Protein AF-N6WQE7-F1 (afdb_monomer)

Structure (mmCIF, N/CA/C/O backbone):
data_AF-N6WQE7-F1
#
_entry.id   AF-N6WQE7-F1
#
loop_
_atom_site.group_PDB
_atom_site.id
_atom_site.type_symbol
_atom_site.label_atom_id
_atom_site.label_alt_id
_atom_site.label_comp_id
_atom_site.label_asym_id
_atom_site.label_entity_id
_atom_site.label_seq_id
_atom_site.pdbx_PDB_ins_code
_atom_site.Cartn_x
_atom_site.Cartn_y
_atom_site.Cartn_z
_atom_site.occupancy
_atom_site.B_iso_or_equiv
_atom_site.auth_seq_id
_atom_site.auth_comp_id
_atom_site.auth_asym_id
_atom_site.auth_atom_id
_atom_site.pdbx_PDB_model_num
ATOM 1 N N . MET A 1 1 ? 43.109 15.462 -19.680 1.00 42.03 1 MET A N 1
ATOM 2 C CA . MET A 1 1 ? 41.880 15.585 -18.876 1.00 42.03 1 MET A CA 1
ATOM 3 C C . MET A 1 1 ? 41.042 14.353 -19.167 1.00 42.03 1 MET A C 1
ATOM 5 O O . MET A 1 1 ? 40.520 14.266 -20.269 1.00 42.03 1 MET A O 1
ATOM 9 N N . THR A 1 2 ? 41.002 13.376 -18.262 1.00 48.62 2 THR A N 1
ATOM 10 C CA . THR A 1 2 ? 40.205 12.151 -18.439 1.00 48.62 2 THR A CA 1
ATOM 11 C C . THR A 1 2 ? 39.175 12.124 -17.325 1.00 48.62 2 THR A C 1
ATOM 13 O O . THR A 1 2 ? 39.411 11.576 -16.257 1.00 48.62 2 THR A O 1
ATOM 16 N N . ASP A 1 3 ? 38.076 12.823 -17.567 1.00 64.06 3 ASP A N 1
ATOM 17 C CA . ASP A 1 3 ? 36.851 12.709 -16.791 1.00 64.06 3 ASP A CA 1
ATOM 18 C C . ASP A 1 3 ? 35.883 11.963 -17.701 1.00 64.06 3 ASP A C 1
ATOM 20 O O . ASP A 1 3 ? 35.444 12.517 -18.710 1.00 64.06 3 ASP A O 1
ATOM 24 N N . ASN A 1 4 ? 35.695 10.664 -17.470 1.00 61.25 4 ASN A N 1
ATOM 25 C CA . ASN A 1 4 ? 34.514 9.974 -17.967 1.00 61.25 4 ASN A CA 1
ATOM 26 C C . ASN A 1 4 ? 34.295 8.637 -17.256 1.00 61.25 4 ASN A C 1
ATOM 28 O O . ASN A 1 4 ? 35.149 7.750 -17.285 1.00 61.25 4 ASN A O 1
ATOM 32 N N . ALA A 1 5 ? 33.073 8.528 -16.741 1.00 57.78 5 ALA A N 1
ATOM 33 C CA . ALA A 1 5 ? 32.297 7.312 -16.559 1.00 57.78 5 ALA A CA 1
ATOM 34 C C . ALA A 1 5 ? 32.583 6.451 -15.318 1.00 57.78 5 ALA A C 1
ATOM 36 O O . ALA A 1 5 ? 32.884 5.264 -15.412 1.00 57.78 5 ALA A O 1
ATOM 37 N N . ASP A 1 6 ? 32.285 7.025 -14.149 1.00 57.34 6 ASP A N 1
ATOM 38 C CA . ASP A 1 6 ? 31.502 6.308 -13.133 1.00 57.34 6 ASP A CA 1
ATOM 39 C C . ASP A 1 6 ? 30.070 6.114 -13.675 1.00 57.34 6 ASP A C 1
ATOM 41 O O . ASP A 1 6 ? 29.162 6.889 -13.391 1.00 57.34 6 ASP A O 1
ATOM 45 N N . GLN A 1 7 ? 29.871 5.158 -14.584 1.00 62.22 7 GLN A N 1
ATOM 46 C CA . GLN A 1 7 ? 28.526 4.762 -15.006 1.00 62.22 7 GLN A CA 1
ATOM 47 C C . GLN A 1 7 ? 28.385 3.256 -14.827 1.00 62.22 7 GLN A C 1
ATOM 49 O O . GLN A 1 7 ? 28.855 2.469 -15.650 1.00 62.22 7 GLN A O 1
ATOM 54 N N . ARG A 1 8 ? 27.734 2.850 -13.728 1.00 60.34 8 ARG A N 1
ATOM 55 C CA . ARG A 1 8 ? 27.212 1.488 -13.592 1.00 60.34 8 ARG A CA 1
ATOM 56 C C . ARG A 1 8 ? 26.187 1.280 -14.718 1.00 60.34 8 ARG A C 1
ATOM 58 O O . ARG A 1 8 ? 25.312 2.137 -14.863 1.00 60.34 8 ARG A O 1
ATOM 65 N N . PRO A 1 9 ? 26.295 0.213 -15.534 1.00 61.38 9 PRO A N 1
ATOM 66 C CA . PRO A 1 9 ? 25.263 -0.092 -16.519 1.00 61.38 9 PRO A CA 1
ATOM 67 C C . PRO A 1 9 ? 23.899 -0.175 -15.820 1.00 61.38 9 PRO A C 1
ATOM 69 O O . PRO A 1 9 ? 23.856 -0.583 -14.655 1.00 61.38 9 PRO A O 1
ATOM 72 N N . PRO A 1 10 ? 22.803 0.242 -16.481 1.00 64.00 10 PRO A N 1
ATOM 73 C CA . PRO A 1 10 ? 21.475 0.087 -15.911 1.00 64.00 10 PRO A CA 1
ATOM 74 C C . PRO A 1 10 ? 21.275 -1.387 -15.551 1.00 64.00 10 PRO A C 1
ATOM 76 O O . PRO A 1 10 ? 21.600 -2.274 -16.341 1.00 64.00 10 PRO A O 1
ATOM 79 N N . ASP A 1 11 ? 20.823 -1.629 -14.323 1.00 63.09 11 ASP A N 1
ATOM 80 C CA . ASP A 1 11 ? 20.505 -2.954 -13.794 1.00 63.09 11 ASP A CA 1
ATOM 81 C C . ASP A 1 11 ? 19.293 -3.494 -14.584 1.00 63.09 11 ASP A C 1
ATOM 83 O O . ASP A 1 11 ? 18.141 -3.344 -14.186 1.00 63.09 11 ASP A O 1
ATOM 87 N N . ASP A 1 12 ? 19.552 -4.063 -15.767 1.00 66.50 12 ASP A N 1
ATOM 88 C CA . ASP A 1 12 ? 18.567 -4.587 -16.733 1.00 66.50 12 ASP A CA 1
ATOM 89 C C . ASP A 1 12 ? 18.043 -5.967 -16.298 1.00 66.50 12 ASP A C 1
ATOM 91 O O . ASP A 1 12 ? 17.901 -6.924 -17.063 1.00 66.50 12 ASP A O 1
ATOM 95 N N . HIS A 1 13 ? 17.840 -6.119 -14.996 1.00 72.94 13 HIS A N 1
ATOM 96 C CA . HIS A 1 13 ? 17.305 -7.335 -14.436 1.00 72.94 13 HIS A CA 1
ATOM 97 C C . HIS A 1 13 ? 15.785 -7.269 -14.476 1.00 72.94 13 HIS A C 1
ATOM 99 O O . HIS A 1 13 ? 15.163 -6.362 -13.924 1.00 72.94 13 HIS A O 1
ATOM 105 N N . TRP A 1 14 ? 15.173 -8.265 -15.116 1.00 66.81 14 T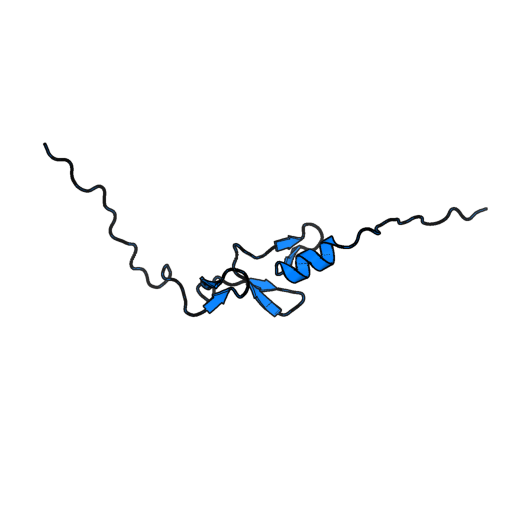RP A N 1
ATOM 106 C CA . TRP A 1 14 ? 13.720 -8.339 -15.278 1.00 66.81 14 TRP A CA 1
ATOM 107 C C . TRP A 1 14 ? 12.962 -8.325 -13.941 1.00 66.81 14 TRP A C 1
ATOM 109 O O . TRP A 1 14 ? 11.819 -7.891 -13.918 1.00 66.81 14 TRP A O 1
ATOM 119 N N . TRP A 1 15 ? 13.602 -8.736 -12.838 1.00 70.12 15 TRP A N 1
ATOM 120 C CA . TRP A 1 15 ? 13.044 -8.695 -11.478 1.00 70.12 15 TRP A CA 1
ATOM 121 C C . TRP A 1 15 ? 13.118 -7.311 -10.803 1.00 70.12 15 TRP A C 1
ATOM 123 O O . TRP A 1 15 ? 12.544 -7.117 -9.735 1.00 70.12 15 TRP A O 1
ATOM 133 N N . LEU A 1 16 ? 13.861 -6.361 -11.382 1.00 65.50 16 LEU A N 1
ATOM 134 C CA . LEU A 1 16 ? 13.923 -4.954 -10.958 1.00 65.50 16 LEU A CA 1
ATOM 135 C C . LEU A 1 16 ? 13.085 -4.040 -11.862 1.00 65.50 16 LEU A C 1
ATOM 137 O O . LEU A 1 16 ? 12.948 -2.850 -11.580 1.00 65.50 16 LEU A O 1
ATOM 141 N N . SER A 1 17 ? 12.546 -4.577 -12.959 1.00 68.12 17 SER A N 1
ATOM 142 C CA . SER A 1 17 ? 11.644 -3.839 -13.841 1.00 68.12 17 SER A CA 1
ATOM 143 C C . SER A 1 17 ? 10.279 -3.662 -13.163 1.00 68.12 17 SER A C 1
ATOM 145 O O . SER A 1 17 ? 9.881 -4.498 -12.370 1.00 68.12 17 SER A O 1
ATOM 147 N N . PRO A 1 18 ? 9.517 -2.592 -13.418 1.00 66.75 18 PRO A N 1
ATOM 148 C CA . PRO A 1 18 ? 8.143 -2.530 -12.936 1.00 66.75 18 PRO A CA 1
ATOM 149 C C . PRO A 1 18 ? 7.297 -3.633 -13.593 1.00 66.75 18 PRO A C 1
ATOM 151 O O . PRO A 1 18 ? 7.376 -3.845 -14.805 1.00 66.75 18 PRO A O 1
ATOM 154 N N . GLY A 1 19 ? 6.488 -4.329 -12.792 1.00 71.75 19 GLY A N 1
ATOM 155 C CA . GLY A 1 19 ? 5.521 -5.311 -13.280 1.00 71.75 19 GLY A CA 1
ATOM 156 C C . GLY A 1 19 ? 4.332 -4.694 -14.017 1.00 71.75 19 GLY A C 1
ATOM 15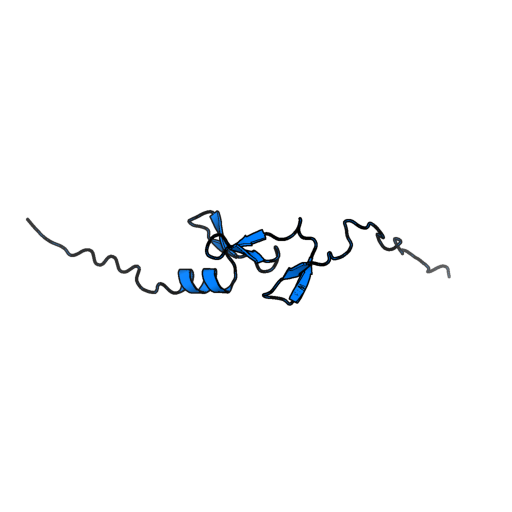7 O O . GLY A 1 19 ? 4.242 -3.480 -14.206 1.00 71.75 19 GLY A O 1
ATOM 158 N N . GLY A 1 20 ? 3.416 -5.559 -14.458 1.00 78.25 20 GLY A N 1
ATOM 159 C CA . GLY A 1 20 ? 2.197 -5.156 -15.168 1.00 78.25 20 GLY A CA 1
ATOM 160 C C . GLY A 1 20 ? 1.060 -4.734 -14.237 1.00 78.25 20 GLY A C 1
ATOM 161 O O . GLY A 1 20 ? 0.018 -4.281 -14.710 1.00 78.25 20 GLY A O 1
ATOM 162 N N . GLU A 1 21 ? 1.232 -4.906 -12.929 1.00 83.44 21 GLU A N 1
ATOM 163 C CA . GLU A 1 21 ? 0.253 -4.534 -11.926 1.00 83.44 21 GLU A CA 1
ATOM 164 C C . GLU A 1 21 ? 0.369 -3.057 -11.540 1.00 83.44 21 GLU A C 1
ATOM 166 O O . GLU A 1 21 ? 1.444 -2.455 -11.550 1.00 83.44 21 GLU A O 1
ATOM 171 N N . TYR A 1 22 ? -0.764 -2.464 -11.166 1.00 88.88 22 TYR A N 1
ATOM 172 C CA . TYR A 1 22 ? -0.851 -1.054 -10.799 1.00 88.88 22 TYR A CA 1
ATOM 173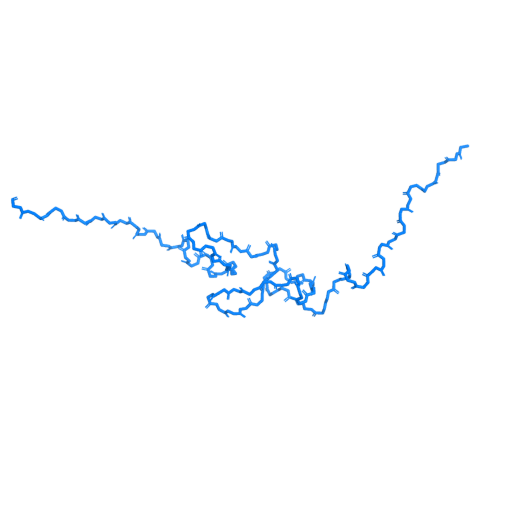 C C . TYR A 1 22 ? -1.433 -0.905 -9.400 1.00 88.88 22 TYR A C 1
ATOM 175 O O . TYR A 1 22 ? -2.445 -1.522 -9.065 1.00 88.88 22 TYR A O 1
ATOM 183 N N . CYS A 1 23 ? -0.825 -0.034 -8.596 1.00 90.62 23 CYS A N 1
ATOM 184 C CA . CYS A 1 23 ? -1.407 0.374 -7.325 1.00 90.62 23 CYS A CA 1
ATOM 185 C C . CYS A 1 23 ? -2.599 1.314 -7.592 1.00 90.62 23 CYS A C 1
ATOM 187 O O . CYS A 1 23 ? -2.399 2.375 -8.192 1.00 90.62 23 CYS A O 1
ATOM 189 N N . PRO A 1 24 ? -3.819 1.001 -7.120 1.00 90.25 24 PRO A N 1
ATOM 190 C CA . PRO A 1 24 ? -4.996 1.833 -7.373 1.00 90.25 24 PRO A CA 1
ATOM 191 C C . PRO A 1 24 ? -4.960 3.179 -6.629 1.00 90.25 24 PRO A C 1
ATOM 193 O O . PRO A 1 24 ? -5.746 4.065 -6.946 1.00 90.25 24 PRO A O 1
ATOM 196 N N . PHE A 1 25 ? -4.043 3.350 -5.670 1.00 91.75 25 PHE A N 1
ATOM 197 C CA . PHE A 1 25 ? -3.932 4.558 -4.846 1.00 91.75 25 PHE A CA 1
ATOM 198 C C . PHE A 1 25 ? -2.926 5.576 -5.388 1.00 91.75 25 PHE A C 1
ATOM 200 O O . PHE A 1 25 ? -3.183 6.774 -5.339 1.00 91.75 25 PHE A O 1
ATOM 207 N N . CYS A 1 26 ? -1.785 5.121 -5.915 1.00 92.06 26 CYS A N 1
ATOM 208 C CA . CYS A 1 26 ? -0.742 6.011 -6.441 1.00 92.06 26 CYS A CA 1
ATOM 209 C C . CYS A 1 26 ? -0.505 5.872 -7.945 1.00 92.06 26 CYS A C 1
ATOM 211 O O . CYS A 1 26 ? 0.343 6.576 -8.486 1.00 92.06 26 CYS A O 1
ATOM 213 N N . SER A 1 27 ? -1.222 4.976 -8.633 1.00 88.50 27 SER A N 1
ATOM 214 C CA . SER A 1 27 ? -1.068 4.650 -10.063 1.00 88.50 27 SER A CA 1
ATOM 215 C C . SER A 1 27 ? 0.323 4.153 -10.491 1.00 88.50 27 SER A C 1
ATOM 217 O O . SER A 1 27 ? 0.559 3.940 -11.678 1.00 88.50 27 SER A O 1
ATOM 219 N N . GLY A 1 28 ? 1.241 3.931 -9.544 1.00 84.44 28 GLY A N 1
ATOM 220 C CA . GLY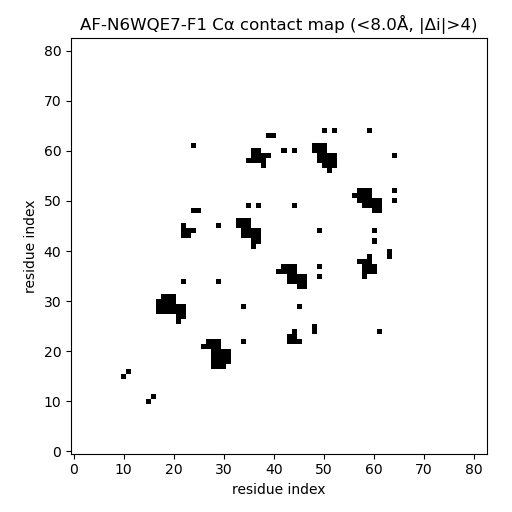 A 1 28 ? 2.555 3.359 -9.825 1.00 84.44 28 GLY A CA 1
ATOM 221 C C . GLY A 1 28 ? 2.456 1.901 -10.270 1.00 84.44 28 GLY A C 1
ATOM 222 O O . GLY A 1 28 ? 1.593 1.164 -9.785 1.00 84.44 28 GLY A O 1
ATOM 223 N N . SER A 1 29 ? 3.354 1.502 -11.170 1.00 84.88 29 SER A N 1
ATOM 224 C CA . SER A 1 29 ? 3.521 0.117 -11.617 1.00 84.88 29 SER A CA 1
ATOM 225 C C . SER A 1 29 ? 4.438 -0.659 -10.680 1.00 84.88 29 SER A C 1
ATOM 227 O O . SER A 1 29 ? 5.511 -0.174 -10.320 1.00 84.88 29 SER A O 1
ATOM 229 N N . TRP A 1 30 ? 4.022 -1.864 -10.312 1.00 80.19 30 TRP A N 1
ATOM 230 C CA . TRP A 1 30 ? 4.733 -2.760 -9.402 1.00 80.19 30 TRP A CA 1
ATOM 231 C C . TRP A 1 30 ? 4.608 -4.193 -9.912 1.00 80.19 30 TRP A C 1
ATOM 233 O O . TRP A 1 30 ? 3.684 -4.508 -10.652 1.00 80.19 30 TRP A O 1
ATOM 243 N N . HIS A 1 31 ? 5.530 -5.068 -9.521 1.00 79.62 31 HIS A N 1
ATOM 244 C CA . HIS A 1 31 ? 5.318 -6.511 -9.656 1.00 79.62 31 HIS A CA 1
ATOM 245 C C . HIS A 1 31 ? 4.254 -6.988 -8.661 1.00 79.62 31 HIS A C 1
ATOM 247 O O . HIS A 1 31 ? 4.238 -6.501 -7.531 1.00 79.62 31 HIS A O 1
ATOM 253 N N . ALA A 1 32 ? 3.424 -7.975 -9.027 1.00 72.94 32 ALA A N 1
ATOM 254 C CA . ALA A 1 32 ? 2.473 -8.593 -8.089 1.00 72.94 32 ALA A CA 1
ATOM 255 C C . ALA A 1 32 ? 3.141 -9.095 -6.811 1.00 72.94 32 ALA A C 1
ATOM 257 O O . ALA A 1 32 ? 2.582 -8.927 -5.734 1.00 72.94 32 ALA A O 1
ATOM 258 N N . GLU A 1 33 ? 4.337 -9.678 -6.916 1.00 78.81 33 GLU A N 1
ATOM 259 C CA . GLU A 1 33 ? 5.095 -10.164 -5.754 1.00 78.81 33 GLU A CA 1
ATOM 260 C C . GLU A 1 33 ? 5.531 -9.029 -4.807 1.00 78.81 33 GLU A C 1
ATOM 262 O O . GLU A 1 33 ? 5.900 -9.289 -3.667 1.00 78.81 33 GLU A O 1
ATOM 267 N N . ALA A 1 34 ? 5.463 -7.775 -5.268 1.00 79.25 34 ALA A N 1
ATOM 268 C CA . ALA A 1 34 ? 5.756 -6.561 -4.509 1.00 79.25 34 ALA A CA 1
ATOM 269 C C . ALA A 1 34 ? 4.486 -5.772 -4.115 1.00 79.25 34 ALA A C 1
ATOM 271 O O . ALA A 1 34 ? 4.580 -4.607 -3.712 1.00 79.25 34 ALA A O 1
ATOM 272 N N . LEU A 1 35 ? 3.293 -6.360 -4.270 1.00 85.88 35 LEU A N 1
ATOM 273 C CA . LEU A 1 35 ? 2.034 -5.799 -3.782 1.00 85.88 35 LEU A CA 1
ATOM 274 C C . LEU A 1 35 ? 1.606 -6.508 -2.493 1.00 85.88 35 LEU A C 1
ATOM 276 O O . LEU A 1 35 ? 1.604 -7.733 -2.405 1.00 85.88 35 LEU A O 1
ATOM 280 N N . ALA A 1 36 ? 1.184 -5.718 -1.511 1.00 91.19 36 ALA A N 1
ATOM 281 C CA . ALA A 1 36 ? 0.448 -6.193 -0.350 1.00 91.19 36 ALA A CA 1
ATOM 282 C C . ALA A 1 36 ? -1.062 -6.184 -0.643 1.00 91.19 36 ALA A C 1
ATOM 284 O O . ALA A 1 36 ? -1.520 -5.540 -1.590 1.00 91.19 36 ALA A O 1
ATOM 285 N N . TYR A 1 37 ? -1.845 -6.868 0.190 1.00 92.25 37 TYR A N 1
ATOM 286 C CA . TYR A 1 37 ? -3.307 -6.869 0.116 1.00 92.25 37 TYR A CA 1
ATOM 287 C C . TYR A 1 37 ? -3.889 -6.278 1.397 1.00 92.25 37 TYR A C 1
ATOM 289 O O . TYR A 1 37 ? -3.460 -6.623 2.494 1.00 92.25 37 TYR A O 1
ATOM 297 N N . CYS A 1 38 ? -4.855 -5.370 1.248 1.00 93.81 38 CYS A N 1
ATOM 298 C CA . CYS A 1 38 ? -5.565 -4.786 2.382 1.00 93.81 38 CYS A CA 1
ATOM 299 C C . CYS A 1 38 ? -6.423 -5.849 3.075 1.00 93.81 38 CYS A C 1
ATOM 301 O O . CYS A 1 38 ? -7.303 -6.419 2.435 1.00 93.8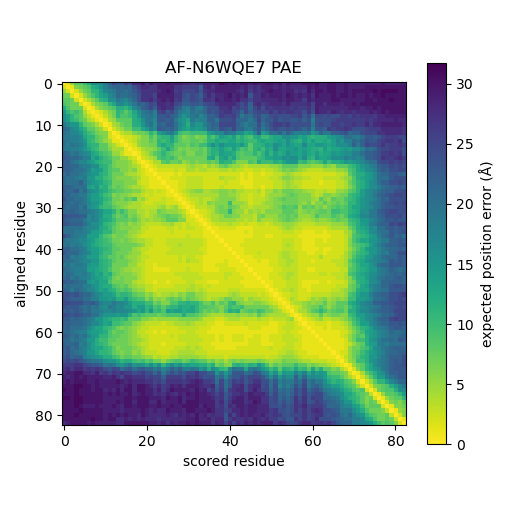1 38 CYS A O 1
ATOM 303 N N . MET A 1 39 ? -6.244 -6.051 4.379 1.00 93.69 39 MET A N 1
ATOM 304 C CA . MET A 1 39 ? -6.988 -7.076 5.124 1.00 93.69 39 MET A CA 1
ATOM 305 C C . MET A 1 39 ? -8.484 -6.774 5.292 1.00 93.69 39 MET A C 1
ATOM 307 O O . MET A 1 39 ? -9.267 -7.684 5.542 1.00 93.69 39 MET A O 1
ATOM 311 N N . ALA A 1 40 ? -8.904 -5.519 5.109 1.00 93.88 40 ALA A N 1
ATOM 312 C CA . ALA A 1 40 ? -10.310 -5.128 5.221 1.00 93.88 40 ALA A CA 1
ATOM 313 C C . ALA A 1 40 ? -11.107 -5.268 3.911 1.00 93.88 40 ALA A C 1
ATOM 315 O O . ALA A 1 40 ? -12.320 -5.465 3.946 1.00 93.88 40 ALA A O 1
ATOM 316 N N . CYS A 1 41 ? -10.463 -5.115 2.747 1.00 94.81 41 CYS A N 1
ATOM 317 C CA . CYS A 1 41 ? -11.169 -5.056 1.458 1.00 94.81 41 CYS A CA 1
ATOM 318 C C . CYS A 1 41 ? -10.519 -5.856 0.322 1.00 94.81 41 CYS A C 1
ATOM 320 O O . CYS A 1 41 ? -10.969 -5.745 -0.818 1.00 94.81 41 CYS A O 1
ATOM 322 N N . ASP A 1 42 ? -9.448 -6.603 0.605 1.00 94.31 42 ASP A N 1
ATOM 323 C CA . ASP A 1 42 ? -8.722 -7.468 -0.336 1.00 94.31 42 ASP A CA 1
ATOM 324 C C . ASP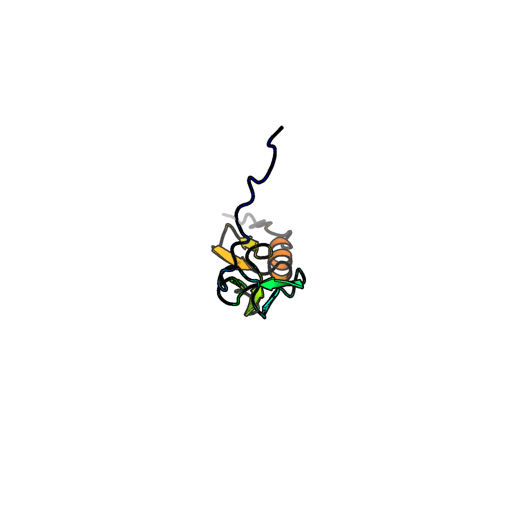 A 1 42 ? -8.205 -6.765 -1.606 1.00 94.31 42 ASP A C 1
ATOM 326 O O . ASP A 1 42 ? -7.879 -7.396 -2.613 1.00 94.31 42 ASP A O 1
ATOM 330 N N . ARG A 1 43 ? -8.095 -5.431 -1.592 1.00 92.25 43 ARG A N 1
ATOM 331 C CA . ARG A 1 43 ? -7.525 -4.678 -2.716 1.00 92.25 43 ARG A CA 1
ATOM 332 C C . ARG A 1 43 ? -5.994 -4.674 -2.655 1.00 92.25 43 ARG A C 1
ATOM 334 O O . ARG A 1 43 ? -5.445 -4.495 -1.563 1.00 92.25 43 ARG A O 1
ATOM 341 N N . PRO A 1 44 ? -5.305 -4.790 -3.808 1.00 92.44 44 PRO A N 1
ATOM 342 C CA . PRO A 1 44 ? -3.856 -4.670 -3.855 1.00 92.44 44 PRO A CA 1
ATOM 343 C C . PRO A 1 44 ? -3.411 -3.241 -3.525 1.00 92.44 44 PRO A C 1
ATOM 345 O O . PRO A 1 44 ? -4.016 -2.263 -3.973 1.00 92.44 44 PRO A O 1
ATOM 348 N N . VAL A 1 45 ? -2.321 -3.114 -2.772 1.00 93.81 45 VAL A N 1
ATOM 349 C CA . VAL A 1 45 ? -1.696 -1.847 -2.384 1.00 93.81 45 VAL A CA 1
ATOM 350 C C . VAL A 1 45 ? -0.174 -2.004 -2.415 1.00 93.81 45 VAL A C 1
ATOM 352 O O . VAL A 1 45 ? 0.365 -3.025 -1.998 1.00 93.81 45 VAL A O 1
ATOM 355 N N . CYS A 1 46 ? 0.554 -1.018 -2.943 1.00 92.44 46 CYS A N 1
ATOM 356 C CA . CYS A 1 46 ? 2.017 -1.089 -2.933 1.00 92.44 46 CYS A CA 1
ATOM 357 C C . CYS A 1 46 ? 2.584 -0.815 -1.536 1.00 92.44 46 CYS A C 1
ATOM 359 O O . CYS A 1 46 ? 1.961 -0.117 -0.738 1.00 92.44 46 CYS A O 1
ATOM 361 N N . HIS A 1 47 ? 3.811 -1.270 -1.277 1.00 88.88 47 HIS A N 1
ATOM 362 C CA . HIS A 1 47 ? 4.503 -1.049 0.000 1.00 88.88 47 HIS A CA 1
ATOM 363 C C . HIS A 1 47 ? 4.748 0.430 0.357 1.00 88.88 47 HIS A C 1
ATOM 365 O O . HIS A 1 47 ? 5.086 0.732 1.493 1.00 88.88 47 HIS A O 1
ATOM 371 N N . ILE A 1 48 ? 4.570 1.360 -0.589 1.00 90.81 48 ILE A N 1
ATOM 372 C CA . ILE A 1 48 ? 4.598 2.806 -0.308 1.00 90.81 48 ILE A CA 1
ATOM 373 C C . ILE A 1 48 ? 3.248 3.299 0.230 1.00 90.81 48 ILE A C 1
ATOM 375 O O . ILE A 1 48 ? 3.205 4.215 1.044 1.00 90.81 48 ILE A O 1
ATOM 379 N N . CYS A 1 49 ? 2.142 2.740 -0.264 1.00 92.38 49 CYS A N 1
ATOM 380 C CA . CYS A 1 49 ? 0.791 3.179 0.086 1.00 92.38 49 CYS A CA 1
ATOM 381 C C . CYS A 1 49 ? 0.157 2.357 1.208 1.00 92.38 49 CYS A C 1
ATOM 383 O O . CYS A 1 49 ? -0.879 2.768 1.723 1.00 92.38 49 CYS A O 1
ATOM 385 N N . VAL A 1 50 ? 0.717 1.194 1.540 1.00 92.56 50 VAL A N 1
ATOM 386 C CA . VAL A 1 50 ? 0.221 0.373 2.643 1.00 92.56 50 VAL A CA 1
ATOM 387 C C . VAL A 1 50 ? 0.418 1.113 3.966 1.00 92.56 50 VAL A C 1
ATOM 389 O O . VAL A 1 50 ? 1.458 1.729 4.193 1.00 92.56 50 VAL A O 1
ATOM 392 N N . ALA A 1 51 ? -0.599 1.072 4.818 1.00 91.00 51 ALA A N 1
ATOM 393 C CA . ALA A 1 51 ? -0.532 1.550 6.186 1.00 91.00 51 ALA A CA 1
ATOM 394 C C . ALA A 1 51 ? -0.475 0.345 7.129 1.00 91.00 51 ALA A C 1
ATOM 396 O O . ALA A 1 51 ? -1.256 -0.593 6.977 1.00 91.00 51 ALA A O 1
ATOM 397 N N . GLU A 1 52 ? 0.435 0.401 8.096 1.00 86.19 52 GLU A N 1
ATOM 398 C CA . GLU A 1 52 ? 0.553 -0.577 9.177 1.00 86.19 52 GLU A CA 1
ATOM 399 C C . GLU A 1 52 ? -0.090 0.014 10.433 1.00 86.19 52 GLU A C 1
ATOM 401 O O . GLU A 1 52 ? 0.299 1.093 10.895 1.00 86.19 52 GLU A O 1
ATOM 406 N N . THR A 1 53 ? -1.096 -0.660 10.988 1.00 81.19 53 THR A N 1
ATOM 407 C CA . THR A 1 53 ? -1.688 -0.240 12.265 1.00 81.19 53 THR A CA 1
ATOM 408 C C . THR A 1 53 ? -0.948 -0.883 13.429 1.00 81.19 53 THR A C 1
ATOM 410 O O . THR A 1 53 ? -0.896 -2.108 13.527 1.00 81.19 53 THR A O 1
ATOM 413 N N . VAL A 1 54 ? -0.426 -0.055 14.338 1.00 75.69 54 VAL A N 1
ATOM 414 C CA . VAL A 1 54 ? 0.427 -0.478 15.468 1.00 75.69 54 VAL A CA 1
ATOM 415 C C . VAL A 1 54 ? -0.257 -1.493 16.395 1.00 75.69 54 VAL A C 1
ATOM 417 O O . VAL A 1 54 ? 0.420 -2.322 16.994 1.00 75.69 54 VAL A O 1
ATOM 420 N N . GLU A 1 55 ? -1.582 -1.434 16.516 1.00 76.75 55 GLU A N 1
ATOM 421 C CA . GLU A 1 55 ? -2.344 -2.235 17.484 1.00 76.75 55 GLU A CA 1
ATOM 422 C C . GLU A 1 55 ? -2.638 -3.662 16.986 1.00 76.75 55 GLU A C 1
ATOM 424 O O . GLU A 1 55 ? -2.742 -4.579 17.801 1.00 76.75 55 GLU A O 1
ATOM 429 N N . SER A 1 56 ? -2.737 -3.864 15.666 1.00 76.12 56 SER A N 1
ATOM 430 C CA . SER A 1 56 ? -3.267 -5.109 15.083 1.00 76.12 56 SER A CA 1
ATOM 431 C C . SER A 1 56 ? -2.333 -5.812 14.093 1.00 76.12 56 SER A C 1
ATOM 433 O O . SER A 1 56 ? -2.689 -6.874 13.598 1.00 76.12 56 SER A O 1
ATOM 435 N N . ASP A 1 57 ? -1.162 -5.241 13.779 1.00 81.69 57 ASP A N 1
ATOM 436 C CA . ASP A 1 57 ? -0.318 -5.675 12.642 1.00 81.69 57 ASP A CA 1
ATOM 437 C C . ASP A 1 57 ? -1.097 -5.680 11.307 1.00 81.69 57 ASP A C 1
ATOM 439 O O . ASP A 1 57 ? -0.726 -6.345 10.338 1.00 81.69 57 ASP A O 1
ATOM 443 N N . ASP A 1 58 ? -2.209 -4.930 11.247 1.00 89.81 58 ASP A N 1
ATOM 444 C CA . ASP A 1 58 ? -3.073 -4.952 10.082 1.00 89.81 58 ASP A CA 1
ATOM 445 C C . ASP A 1 58 ? -2.476 -4.144 8.930 1.00 89.81 58 ASP A C 1
ATOM 447 O O . ASP A 1 58 ? -2.214 -2.942 9.050 1.00 89.81 58 ASP A O 1
ATOM 451 N N . LEU A 1 59 ? -2.311 -4.810 7.783 1.00 92.00 59 LEU A N 1
ATOM 452 C CA . LEU A 1 59 ? -1.967 -4.176 6.516 1.00 92.00 59 LEU A CA 1
ATOM 453 C C . LEU A 1 59 ? -3.232 -3.631 5.868 1.00 92.00 59 LEU A C 1
ATOM 455 O O . LEU A 1 59 ? -4.092 -4.384 5.401 1.00 92.00 59 LEU A O 1
ATOM 459 N N . LEU A 1 60 ? -3.335 -2.308 5.804 1.00 94.62 60 LEU A N 1
ATOM 460 C CA . LEU A 1 60 ? -4.511 -1.627 5.283 1.00 94.62 60 LEU A CA 1
ATOM 461 C C . LEU A 1 60 ? -4.168 -0.701 4.129 1.00 94.62 60 LEU A C 1
ATOM 463 O O . LEU A 1 60 ? -3.073 -0.151 4.020 1.00 94.62 60 LEU A O 1
ATOM 467 N N . CYS A 1 61 ? -5.145 -0.511 3.249 1.00 94.94 61 CYS A N 1
ATOM 468 C CA . CYS A 1 61 ? -5.065 0.542 2.254 1.00 94.94 61 CYS A CA 1
ATOM 469 C C . CYS A 1 61 ? -5.357 1.918 2.885 1.00 94.94 61 CYS A C 1
ATOM 471 O O . CYS A 1 61 ? -5.997 1.980 3.938 1.00 94.94 61 CYS A O 1
ATOM 473 N N . PRO A 1 62 ? -4.962 3.026 2.229 1.00 92.25 62 PRO A N 1
ATOM 474 C CA . PRO A 1 62 ? -5.166 4.377 2.754 1.00 92.25 62 PRO A CA 1
ATOM 475 C C . PRO A 1 62 ? -6.618 4.703 3.119 1.00 92.25 62 PRO A C 1
ATOM 477 O O . PRO A 1 62 ? -6.858 5.414 4.088 1.00 92.25 62 PRO A O 1
ATOM 480 N N . GLU A 1 63 ? -7.583 4.182 2.357 1.00 94.19 63 GLU A N 1
ATOM 481 C CA . GLU A 1 63 ? -9.009 4.405 2.620 1.00 94.19 63 GLU A CA 1
ATOM 482 C C . GLU A 1 63 ? -9.455 3.700 3.908 1.00 94.19 63 GLU A C 1
ATOM 484 O O . GLU A 1 63 ? -9.947 4.362 4.816 1.00 94.19 63 GLU A O 1
ATOM 489 N N . CYS A 1 64 ? -9.208 2.392 4.039 1.00 93.50 64 CYS A N 1
ATOM 490 C CA . CYS A 1 64 ? -9.603 1.641 5.234 1.00 93.50 64 CYS A CA 1
ATOM 491 C C . CYS A 1 64 ? -8.841 2.105 6.485 1.00 93.50 64 CYS A C 1
ATOM 493 O O . CYS A 1 64 ? -9.408 2.156 7.572 1.00 93.50 64 CYS A O 1
ATOM 495 N N . ALA A 1 65 ? -7.570 2.495 6.346 1.00 91.62 65 ALA A N 1
ATOM 496 C CA . ALA A 1 65 ? -6.802 3.061 7.452 1.00 91.62 65 ALA A CA 1
ATOM 497 C C . ALA A 1 65 ? -7.394 4.394 7.947 1.00 91.62 65 ALA A C 1
ATOM 499 O O . ALA A 1 65 ? -7.446 4.631 9.155 1.00 91.62 65 ALA A O 1
ATOM 500 N N . ALA A 1 66 ? -7.870 5.249 7.034 1.00 90.69 66 ALA A N 1
ATOM 501 C CA . ALA A 1 66 ? -8.528 6.503 7.393 1.00 90.69 66 ALA A CA 1
ATOM 502 C C . ALA A 1 66 ? -9.852 6.268 8.135 1.00 90.69 66 ALA A C 1
ATOM 504 O O . ALA A 1 66 ? -10.145 7.003 9.075 1.00 90.69 66 ALA A O 1
ATOM 505 N N . GLU A 1 67 ? -10.614 5.237 7.761 1.00 89.88 67 GLU A N 1
ATOM 506 C CA . GLU A 1 67 ? -11.857 4.869 8.449 1.00 89.88 67 GLU A CA 1
ATOM 507 C C . GLU A 1 67 ? -11.594 4.428 9.898 1.00 89.88 67 GLU A C 1
ATOM 509 O O . GLU A 1 67 ? -12.262 4.913 10.807 1.00 89.88 67 GLU A O 1
ATOM 514 N N . GLN A 1 68 ? -10.561 3.615 10.145 1.00 82.44 68 GLN A N 1
ATOM 515 C CA . GLN A 1 68 ? -10.210 3.180 11.506 1.00 82.44 68 GLN A CA 1
ATOM 516 C C . GLN A 1 68 ? -9.620 4.295 12.382 1.00 82.44 68 GLN A C 1
ATOM 518 O O . GLN A 1 68 ? -9.848 4.334 13.585 1.00 82.44 68 GLN A O 1
ATOM 523 N N . GLY A 1 69 ? -8.855 5.220 11.794 1.00 68.44 69 GLY A N 1
ATOM 524 C CA . GLY A 1 69 ? -8.331 6.390 12.510 1.00 68.44 69 GLY A CA 1
ATOM 525 C C . GLY A 1 69 ? -9.386 7.468 12.785 1.00 68.44 69 GLY A C 1
ATOM 526 O O . GLY A 1 69 ? -9.104 8.438 13.489 1.00 68.44 69 GLY A O 1
ATOM 527 N N . SER A 1 70 ? -10.585 7.318 12.215 1.00 57.28 70 SER A N 1
ATOM 528 C CA . SER A 1 70 ? -11.704 8.250 12.348 1.00 57.28 70 SER A CA 1
ATOM 529 C C . SER A 1 70 ? -12.729 7.845 13.410 1.00 57.28 70 SER A C 1
ATOM 531 O O . SER A 1 70 ? -13.859 8.324 13.358 1.00 57.28 70 SER A O 1
ATOM 533 N N . ASP A 1 71 ? -12.327 7.042 14.399 1.00 48.34 71 ASP A N 1
ATOM 534 C CA . ASP A 1 71 ? -13.022 6.899 15.683 1.00 48.34 71 ASP A CA 1
ATOM 535 C C . ASP A 1 71 ? -12.567 8.005 16.667 1.00 48.34 71 ASP A C 1
ATOM 537 O O . ASP A 1 71 ? -11.590 7.831 17.399 1.00 48.34 71 ASP A O 1
ATOM 541 N N . PRO A 1 72 ? -13.239 9.173 16.746 1.00 50.75 72 PRO A N 1
ATOM 542 C CA . PRO A 1 72 ? -13.024 10.139 17.817 1.00 50.75 72 PRO A CA 1
ATOM 543 C C . PRO A 1 72 ? -13.806 9.790 19.097 1.00 50.75 72 PRO A C 1
ATOM 545 O O . PRO A 1 72 ? -14.178 10.709 19.823 1.00 50.75 72 PRO A O 1
ATOM 548 N N . ASP A 1 73 ? -14.085 8.517 19.401 1.00 47.97 73 ASP A N 1
ATOM 549 C CA . ASP A 1 73 ? -14.859 8.168 20.603 1.00 47.97 73 ASP A CA 1
ATOM 550 C C . ASP A 1 73 ? -14.377 6.896 21.313 1.00 47.97 73 ASP A C 1
ATOM 552 O O . ASP A 1 73 ? -15.117 5.959 21.581 1.00 47.97 73 ASP A O 1
ATOM 556 N N . GLY A 1 74 ? -13.109 6.915 21.723 1.00 47.91 74 GLY A N 1
ATOM 557 C CA . GLY A 1 74 ? -12.623 6.131 22.861 1.00 47.91 74 GLY A CA 1
ATOM 558 C C . GLY A 1 74 ? -12.903 6.810 24.209 1.00 47.91 74 GLY A C 1
ATOM 559 O O . GLY A 1 74 ? -12.091 6.705 25.128 1.00 47.91 74 GLY A O 1
ATOM 560 N N . SER A 1 75 ? -14.009 7.556 24.347 1.00 46.22 75 SER A N 1
ATOM 561 C CA . SER A 1 75 ? -14.526 7.933 25.664 1.00 46.22 75 SER A CA 1
ATOM 562 C C . SER A 1 75 ? -15.205 6.710 26.277 1.00 46.22 75 SER A C 1
ATOM 564 O O . SER A 1 75 ? -16.428 6.596 26.317 1.00 46.22 75 SER A O 1
ATOM 566 N N . GLU A 1 76 ? -14.412 5.803 26.847 1.00 47.97 76 GLU A N 1
ATOM 567 C CA . GLU A 1 76 ? -14.906 4.952 27.928 1.00 47.97 76 GLU A CA 1
ATOM 568 C C . GLU A 1 76 ? -15.146 5.830 29.169 1.00 47.97 76 GLU A C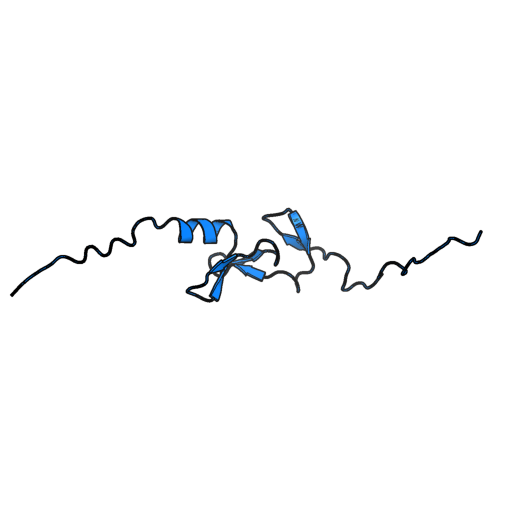 1
ATOM 570 O O . GLU A 1 76 ? -14.472 5.742 30.194 1.00 47.97 76 GLU A O 1
ATOM 575 N N . ALA A 1 77 ? -16.167 6.687 29.101 1.00 48.38 77 ALA A N 1
ATOM 576 C CA . ALA A 1 77 ? -16.877 7.176 30.270 1.00 48.38 77 ALA A CA 1
ATOM 577 C C . ALA A 1 77 ? -17.756 6.031 30.801 1.00 48.38 77 ALA A C 1
ATOM 579 O O . ALA A 1 77 ? -18.986 6.089 30.807 1.00 48.38 77 ALA A O 1
ATOM 580 N N . GLY A 1 78 ? -17.098 4.963 31.258 1.00 49.38 78 GLY A N 1
ATOM 581 C CA . GLY A 1 78 ? -17.680 3.887 32.047 1.00 49.38 78 GLY A CA 1
ATOM 582 C C . GLY A 1 78 ? -18.023 4.389 33.446 1.00 49.38 78 GLY A C 1
ATOM 583 O O . GLY A 1 78 ? -17.303 4.153 34.408 1.00 49.38 78 GLY A O 1
ATOM 584 N N . LYS A 1 79 ? -19.106 5.165 33.508 1.00 44.59 79 LYS A N 1
ATOM 585 C CA . LYS A 1 79 ? -2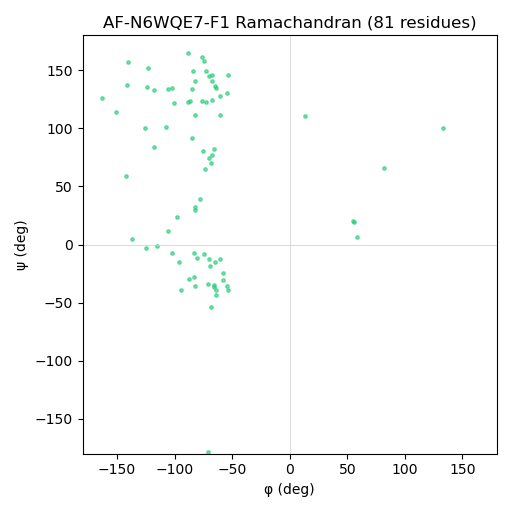0.083 5.317 34.589 1.00 44.59 79 LYS A CA 1
ATOM 586 C C . LYS A 1 79 ? -19.684 4.730 35.956 1.00 44.59 79 LYS A C 1
ATOM 588 O O . LYS A 1 79 ? -19.708 3.522 36.176 1.00 44.59 79 LYS A O 1
ATOM 593 N N . ALA A 1 80 ? -19.440 5.621 36.915 1.00 54.84 80 ALA A N 1
ATOM 594 C CA . ALA A 1 80 ? -19.490 5.294 38.332 1.00 54.84 80 ALA A CA 1
ATOM 595 C C . ALA A 1 80 ? -20.904 4.819 38.722 1.00 54.84 80 ALA A C 1
ATOM 597 O O . ALA A 1 80 ? -21.847 5.602 38.752 1.00 54.84 80 ALA A O 1
ATOM 598 N N . GLU A 1 81 ? -21.028 3.541 39.059 1.00 55.22 81 GLU A N 1
ATOM 599 C CA . GLU A 1 81 ? -22.135 2.921 39.795 1.00 55.22 81 GLU A CA 1
ATOM 600 C C . GLU A 1 81 ? -21.484 1.736 40.534 1.00 55.22 81 GLU A C 1
ATOM 602 O O . GLU A 1 81 ? -20.936 0.850 39.897 1.00 55.22 81 GLU A O 1
ATOM 607 N N . GLY A 1 82 ? -21.364 1.630 41.854 1.00 64.38 82 GLY A N 1
ATOM 608 C CA . GLY A 1 82 ? -22.052 2.248 42.973 1.00 64.38 82 GLY A CA 1
ATOM 609 C C . GLY A 1 82 ? -22.406 1.123 43.951 1.00 64.38 82 GLY A C 1
ATOM 610 O O . GLY A 1 82 ? -23.375 0.417 43.695 1.00 64.38 82 GLY A O 1
ATOM 611 N N . ARG A 1 83 ? -21.633 0.942 45.034 1.00 52.25 83 ARG A N 1
ATOM 612 C CA . ARG A 1 83 ? -22.103 0.554 46.380 1.00 52.25 83 ARG A CA 1
ATOM 613 C C . ARG A 1 83 ? -20.985 0.643 47.414 1.00 52.25 83 ARG A C 1
ATOM 615 O O . ARG A 1 83 ? -19.873 0.168 47.108 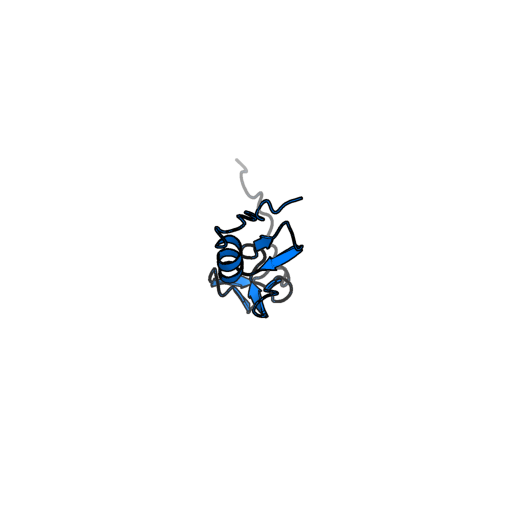1.00 52.25 83 ARG A O 1
#

Radius of gyration: 22.29 Å; Cα contacts (8 Å, |Δi|>4): 92; chains: 1; bounding box: 64×26×65 Å

Foldseek 3Di:
DDDDDPDDPPPPDPQPDFDPDAAPPPRDGHHPVQWDAFPVPRGTHGPVQWDQDPPPSGTHGPVVVVVVVPPPDPPPPVDDDDD

Solvent-accessible surface area (backbone atoms only — not comparable to full-atom values): 5559 Å² total; per-residue (Å²): 139,89,87,83,76,98,64,80,75,80,81,85,43,79,90,75,48,69,33,95,40,63,21,83,86,77,69,47,57,33,36,68,93,61,44,46,58,14,77,88,74,70,46,63,26,33,78,85,54,44,40,77,40,92,91,71,76,42,44,24,36,63,66,62,46,50,59,68,72,64,63,91,70,85,73,80,77,76,69,95,77,88,133

Mean predicted aligned error: 13.14 Å

pLDDT: mean 75.76, std 16.43, range [42.03, 94.94]

Nearest PDB structures (foldseek):
  2zet-assembly2_D  TM=8.198E-01  e=3.753E-01  Mus musculus
  2miq-assembly1_A  TM=3.896E-01  e=4.607E-01  Drosophila melanogaster

Sequence (83 aa):
MTDNADQRPPDDHWWLSPGGEYCPFCSGSWHAEALAYCMACDRPVCHICVAETVESDDLLCPECAAEQGSDPDGSEAGKAEGR

Secondary structure (DSSP, 8-state):
-------PPP---TTTS--SEE-TTT--EE-GGGEEE-TTT--EEETTT-EEETTTTEEE-HHHHHHHTT-------------

Organism: NCBI:txid626887